Protein AF-V4KMX8-F1 (afdb_monomer)

pLDDT: mean 79.25, std 14.12, range [37.16, 96.81]

Solvent-accessible surface area (backbone atoms only — not comparable to full-atom values): 9020 Å² total; per-residue (Å²): 136,86,81,79,81,77,78,78,87,80,77,77,75,88,53,55,56,48,73,68,56,51,51,57,60,40,65,46,83,93,58,96,73,60,45,71,58,43,50,62,74,65,46,81,41,88,72,59,49,67,23,24,68,70,53,45,51,52,48,52,53,55,53,60,34,65,69,55,46,49,46,50,54,54,34,50,56,36,50,55,51,37,50,54,26,47,56,50,17,52,53,21,52,76,71,66,35,62,68,56,21,61,65,30,40,56,40,34,62,48,27,50,54,34,38,57,52,45,68,73,39,76,78,59,55,60,71,58,40,54,52,32,49,52,52,24,50,52,23,52,50,53,49,50,47,40,38,59,71,65,42,91,72,56,84,83,63,127

Nearest PDB structures (foldseek):
  9had-assembly1_A  TM=4.628E-01  e=8.589E+00  Dermatophagoides farinae

Secondary structure (DSSP, 8-state):
--------------PPPPHHHHHHHHT-TTS---HHHHHHHT---TTGGG--HHHHHHHHHHHT-HHHHHHHHHHHHHHHHHHHHHHHHHHHHHTT-HHHHHHHT-THHHHHHHHHHHHTSSS--HHHHHHHHHHHHHHHHHHHHIIIIISSS-SS--

Structure (mmCIF, N/CA/C/O backbone):
data_AF-V4KMX8-F1
#
_entry.id   AF-V4KMX8-F1
#
loop_
_atom_site.group_PDB
_atom_site.id
_atom_site.type_symbol
_atom_site.label_atom_id
_atom_site.label_alt_id
_atom_site.label_comp_id
_atom_site.label_asym_id
_atom_site.label_entity_id
_atom_site.label_seq_id
_atom_site.pdbx_PDB_ins_code
_atom_site.Cartn_x
_atom_site.Cartn_y
_atom_site.Cartn_z
_atom_site.occupancy
_atom_site.B_iso_or_equiv
_atom_site.auth_seq_id
_atom_site.auth_comp_id
_atom_site.auth_asym_id
_atom_site.auth_atom_id
_atom_site.pdbx_PDB_model_num
ATOM 1 N N . VAL A 1 1 ? -54.617 -1.192 43.284 1.00 41.62 1 VAL A N 1
ATOM 2 C CA . VAL A 1 1 ? -53.174 -0.902 43.112 1.00 41.62 1 VAL A CA 1
ATOM 3 C C . VAL A 1 1 ? -52.660 -1.809 42.004 1.00 41.62 1 VAL A C 1
ATOM 5 O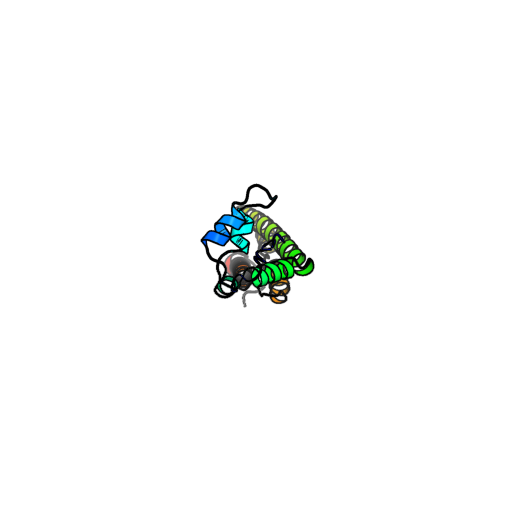 O . VAL A 1 1 ? -52.534 -3.002 42.230 1.00 41.62 1 VAL A O 1
ATOM 8 N N . LEU A 1 2 ? -52.507 -1.282 40.786 1.00 37.16 2 LEU A N 1
ATOM 9 C CA . LEU A 1 2 ? -51.941 -2.012 39.646 1.00 37.16 2 LEU A CA 1
ATOM 10 C C . LEU A 1 2 ? -50.421 -1.813 39.668 1.00 37.16 2 LEU A C 1
ATOM 12 O O . LEU A 1 2 ? -49.942 -0.700 39.470 1.00 37.16 2 LEU A O 1
ATOM 16 N N . LEU A 1 3 ? -49.681 -2.881 39.963 1.00 43.56 3 LEU A N 1
ATOM 17 C CA . LEU A 1 3 ? -48.221 -2.906 39.912 1.00 43.56 3 LEU A CA 1
ATOM 18 C C . LEU A 1 3 ? -47.783 -3.019 38.446 1.00 43.56 3 LEU A C 1
ATOM 20 O O . LEU A 1 3 ? -47.917 -4.073 37.828 1.00 43.56 3 LEU A O 1
ATOM 24 N N . LEU A 1 4 ? -47.279 -1.919 37.888 1.00 41.94 4 LEU A N 1
ATOM 25 C CA . LEU A 1 4 ? -46.566 -1.912 36.614 1.00 41.94 4 LEU A CA 1
ATOM 26 C C . LEU A 1 4 ? -45.222 -2.623 36.812 1.00 41.94 4 LEU A C 1
ATOM 28 O O . LEU A 1 4 ? -44.306 -2.071 37.421 1.00 41.94 4 LEU A O 1
ATOM 32 N N . PHE A 1 5 ? -45.097 -3.845 36.295 1.00 39.41 5 PHE A N 1
ATOM 33 C CA . PHE A 1 5 ? -43.798 -4.483 36.111 1.00 39.41 5 PHE A CA 1
ATOM 34 C C . PHE A 1 5 ? -43.044 -3.732 35.012 1.00 39.41 5 PHE A C 1
ATOM 36 O O . PHE A 1 5 ? -43.182 -4.016 33.824 1.00 39.41 5 PHE A O 1
ATOM 43 N N . VAL A 1 6 ? -42.238 -2.751 35.417 1.00 45.22 6 VAL A N 1
ATOM 44 C CA . VAL A 1 6 ? -41.139 -2.247 34.596 1.00 45.22 6 VAL A CA 1
ATOM 45 C C . VAL A 1 6 ? -40.110 -3.369 34.553 1.00 45.22 6 VAL A C 1
ATOM 47 O O . VAL A 1 6 ? -39.304 -3.531 35.468 1.00 45.22 6 VAL A O 1
ATOM 50 N N . ILE A 1 7 ? -40.182 -4.203 33.519 1.00 40.00 7 ILE A N 1
ATOM 51 C CA . ILE A 1 7 ? -39.140 -5.188 33.250 1.00 40.00 7 ILE A CA 1
ATOM 52 C C . ILE A 1 7 ? -37.925 -4.378 32.797 1.00 40.00 7 ILE A C 1
ATOM 54 O O . ILE A 1 7 ? -37.822 -3.973 31.642 1.00 40.00 7 ILE A O 1
ATOM 58 N N . SER A 1 8 ? -37.039 -4.065 33.740 1.00 39.19 8 SER A N 1
ATOM 59 C CA . SER A 1 8 ? -35.732 -3.489 33.445 1.00 39.19 8 SER A CA 1
ATOM 60 C C . SER A 1 8 ? -34.939 -4.518 32.643 1.00 39.19 8 SER A C 1
ATOM 62 O O . SER A 1 8 ? -34.368 -5.456 33.192 1.00 39.19 8 SER A O 1
ATOM 64 N N . SER A 1 9 ? -34.936 -4.386 31.320 1.00 48.25 9 SER A N 1
ATOM 65 C CA . SER A 1 9 ? -34.193 -5.256 30.407 1.00 48.25 9 SER A CA 1
ATOM 66 C C . SER A 1 9 ? -32.722 -4.839 30.278 1.00 48.25 9 SER A C 1
ATOM 68 O O . SER A 1 9 ? -32.177 -4.820 29.178 1.00 48.25 9 SER A O 1
ATOM 70 N N . TYR A 1 10 ? -32.066 -4.501 31.391 1.00 51.59 10 TYR A N 1
ATOM 71 C CA . TYR A 1 10 ? -30.658 -4.096 31.411 1.00 51.59 10 TYR A CA 1
ATOM 72 C C . TYR A 1 10 ? -29.844 -4.952 32.377 1.00 51.59 10 TYR A C 1
ATOM 74 O O . TYR A 1 10 ? -29.414 -4.501 33.431 1.00 51.59 10 TYR A O 1
ATOM 82 N N . ALA A 1 11 ? -29.632 -6.203 31.981 1.00 44.19 11 ALA A N 1
ATOM 83 C CA . ALA A 1 11 ? -28.475 -6.999 32.379 1.00 44.19 11 ALA A CA 1
ATOM 84 C C . ALA A 1 11 ? -28.349 -8.189 31.416 1.00 44.19 11 ALA A C 1
ATOM 86 O O . ALA A 1 11 ? -28.564 -9.339 31.793 1.00 44.19 11 ALA A O 1
ATOM 87 N N . ARG A 1 12 ? -28.046 -7.930 30.135 1.00 51.12 12 ARG A N 1
ATOM 88 C CA . ARG A 1 12 ? -27.463 -8.998 29.313 1.00 51.12 12 ARG A CA 1
ATOM 89 C C . ARG A 1 12 ? -26.048 -9.204 29.838 1.00 51.12 12 ARG A C 1
ATOM 91 O O . ARG A 1 12 ? -25.267 -8.255 29.857 1.00 51.12 12 ARG A O 1
ATOM 98 N N . PHE A 1 13 ? -25.760 -10.411 30.321 1.00 41.72 13 PHE A N 1
ATOM 99 C CA . PHE A 1 13 ? -24.394 -10.844 30.592 1.00 41.72 13 PHE A CA 1
ATOM 100 C C . PHE A 1 13 ? -23.528 -10.491 29.379 1.00 41.72 13 PHE A C 1
ATOM 102 O O . PHE A 1 13 ? -23.961 -10.678 28.244 1.00 41.72 13 PHE A O 1
ATOM 109 N N . SER A 1 14 ? -22.348 -9.929 29.635 1.00 52.31 14 SER A N 1
ATOM 110 C CA . SER A 1 14 ? -21.344 -9.608 28.621 1.00 52.31 14 SER A CA 1
ATOM 111 C C . SER A 1 14 ? -20.907 -10.907 27.936 1.00 52.31 14 SER A C 1
ATOM 113 O O . SER A 1 14 ? -20.041 -11.634 28.416 1.00 52.31 14 SER A O 1
ATOM 115 N N . THR A 1 15 ? -21.609 -11.269 26.865 1.00 68.06 15 THR A N 1
ATOM 116 C CA . THR A 1 15 ? -21.241 -12.354 25.961 1.00 68.06 15 THR A CA 1
ATOM 117 C C . THR A 1 15 ? -20.455 -11.751 24.807 1.00 68.06 15 THR A C 1
ATOM 119 O O . THR A 1 15 ? -20.813 -10.684 24.303 1.00 68.06 15 THR A O 1
ATOM 122 N N . MET A 1 16 ? -19.378 -12.428 24.408 1.00 79.81 16 MET A N 1
ATOM 123 C CA . MET A 1 16 ? -18.577 -12.044 23.244 1.00 79.81 16 MET A CA 1
ATOM 124 C C . MET A 1 16 ? -19.459 -11.933 21.999 1.00 79.81 16 MET A C 1
ATOM 126 O O . MET A 1 16 ? -20.407 -12.705 21.843 1.00 79.81 16 MET A O 1
ATOM 130 N N . VAL A 1 17 ? -19.130 -10.989 21.119 1.00 80.75 17 VAL A N 1
ATOM 131 C CA . VAL A 1 17 ? -19.859 -10.789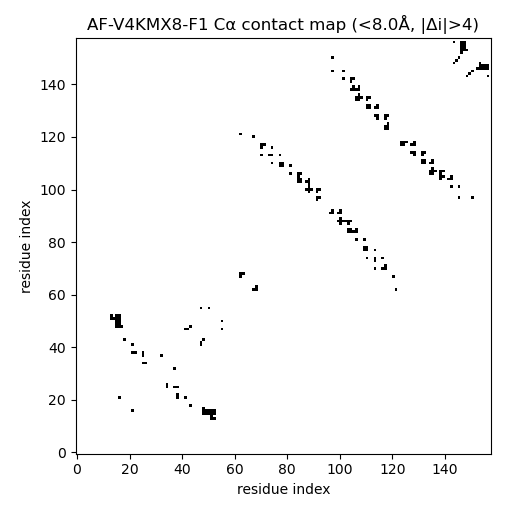 19.865 1.00 80.75 17 VAL A CA 1
ATOM 132 C C . VAL A 1 17 ? -19.637 -11.987 18.940 1.00 80.75 17 VAL A C 1
ATOM 134 O O . VAL A 1 17 ? -18.510 -12.383 18.646 1.00 80.75 17 VAL A O 1
ATOM 137 N N . THR A 1 18 ? -20.733 -12.567 18.468 1.00 85.75 18 THR A N 1
ATOM 138 C CA . THR A 1 18 ? -20.743 -13.735 17.586 1.00 85.75 18 THR A CA 1
ATOM 139 C C . THR A 1 18 ? -20.673 -13.344 16.108 1.00 85.75 18 THR A C 1
ATOM 141 O O . THR A 1 18 ? -20.946 -12.210 15.711 1.00 85.75 18 THR A O 1
ATOM 144 N N . LYS A 1 19 ? -20.337 -14.318 15.254 1.00 84.56 19 LYS A N 1
ATOM 145 C CA . LYS A 1 19 ? -20.316 -14.135 13.795 1.00 84.56 19 LYS A CA 1
ATOM 146 C C . LYS A 1 19 ? -21.685 -13.716 13.243 1.00 84.56 19 LYS A C 1
ATOM 148 O O . LYS A 1 19 ? -21.744 -12.829 12.396 1.00 84.56 19 LYS A O 1
ATOM 153 N N . ASP A 1 20 ? -22.757 -14.315 13.752 1.00 86.12 20 ASP A N 1
ATOM 154 C CA . ASP A 1 20 ? -24.127 -14.027 13.315 1.00 86.12 20 ASP A CA 1
ATOM 155 C C . ASP A 1 20 ? -24.551 -12.606 13.718 1.00 86.12 20 ASP A C 1
ATOM 157 O O . ASP A 1 20 ? -25.238 -11.911 12.969 1.00 86.12 20 ASP A O 1
ATOM 161 N N . GLU A 1 21 ? -24.092 -12.124 14.878 1.00 89.06 21 GLU A N 1
ATOM 162 C CA . GLU A 1 21 ? -24.311 -10.738 15.302 1.00 89.06 21 GLU A CA 1
ATOM 163 C C . GLU A 1 21 ? -23.560 -9.747 14.405 1.00 89.06 21 GLU A C 1
ATOM 165 O O . GLU A 1 21 ? -24.134 -8.726 14.028 1.00 89.06 21 GLU A O 1
ATOM 170 N N . ILE A 1 22 ? -22.325 -10.055 13.995 1.00 87.06 22 ILE A N 1
ATOM 171 C CA . ILE A 1 22 ? -21.576 -9.245 13.017 1.00 87.06 22 ILE A CA 1
ATO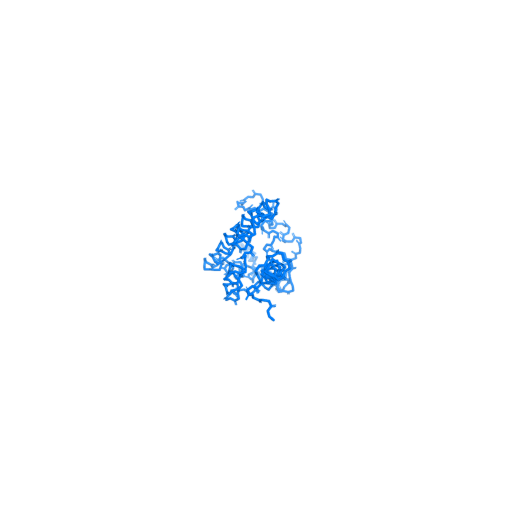M 172 C C . ILE A 1 22 ? -22.301 -9.209 11.669 1.00 87.06 22 ILE A C 1
ATOM 174 O O . ILE A 1 22 ? -22.442 -8.140 11.075 1.00 87.06 22 ILE A O 1
ATOM 178 N N . GLU A 1 23 ? -22.803 -10.349 11.193 1.00 89.81 23 GLU A N 1
ATOM 179 C CA . GLU A 1 23 ? -23.598 -10.417 9.966 1.00 89.81 23 GLU A CA 1
ATOM 180 C C . GLU A 1 23 ? -24.866 -9.561 10.072 1.00 89.81 23 GLU A C 1
ATOM 182 O O . GLU A 1 23 ? -25.158 -8.770 9.171 1.00 89.81 23 GLU A O 1
ATOM 187 N N . GLY A 1 24 ? -25.569 -9.628 11.204 1.00 90.88 24 GLY A N 1
ATOM 188 C CA . GLY A 1 24 ? -26.729 -8.785 11.484 1.00 90.88 24 GLY A CA 1
ATOM 189 C C . GLY A 1 24 ? -26.406 -7.287 11.525 1.00 90.88 24 GLY A C 1
ATOM 190 O O . GLY A 1 24 ? -27.196 -6.480 11.033 1.00 90.88 24 GLY A O 1
ATOM 191 N N . ILE A 1 25 ? -25.244 -6.903 12.064 1.00 89.06 25 ILE A N 1
ATOM 192 C CA . ILE A 1 25 ? -24.765 -5.513 12.051 1.00 89.06 25 ILE A CA 1
ATOM 193 C C . ILE A 1 25 ? -24.473 -5.074 10.616 1.00 89.06 25 ILE A C 1
ATOM 195 O O . ILE A 1 25 ? -25.006 -4.061 10.176 1.00 89.06 25 ILE A O 1
ATOM 199 N N . CYS A 1 26 ? -23.665 -5.829 9.869 1.00 89.69 26 CYS A N 1
ATOM 200 C CA . CYS A 1 26 ? -23.151 -5.408 8.564 1.00 89.69 26 CYS A CA 1
ATOM 201 C C . CYS A 1 26 ? -24.151 -5.527 7.406 1.00 89.69 26 CYS A C 1
ATOM 203 O O . CYS A 1 26 ? -23.901 -4.997 6.324 1.00 89.69 26 CYS A O 1
ATOM 205 N N . THR A 1 27 ? -25.290 -6.187 7.615 1.00 93.06 27 THR A N 1
ATOM 206 C CA . THR A 1 27 ? -26.390 -6.280 6.636 1.00 93.06 27 THR A CA 1
ATOM 207 C C . THR A 1 27 ? -27.571 -5.366 6.970 1.00 93.06 27 THR A C 1
ATOM 209 O O . THR A 1 27 ? -28.591 -5.370 6.271 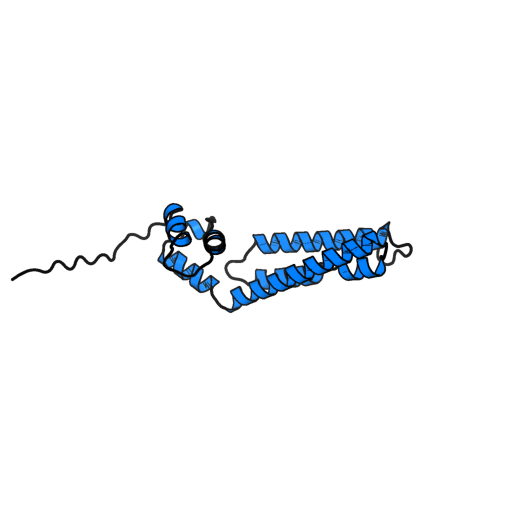1.00 93.06 27 THR A O 1
ATOM 212 N N . LYS A 1 28 ? -27.452 -4.568 8.036 1.00 93.12 28 LYS A N 1
ATOM 213 C CA . LYS A 1 28 ? -28.514 -3.690 8.513 1.00 93.12 28 LYS A CA 1
ATOM 214 C C . LYS A 1 28 ? -28.850 -2.611 7.468 1.00 93.12 28 LYS A C 1
ATOM 216 O O . LYS A 1 28 ? -28.006 -1.807 7.096 1.00 93.12 28 LYS A O 1
ATOM 221 N N . LYS A 1 29 ? -30.107 -2.595 7.005 1.00 85.12 29 LYS A N 1
ATOM 222 C CA . LYS A 1 29 ? -30.579 -1.740 5.895 1.00 85.12 29 LYS A CA 1
ATOM 223 C C . LYS A 1 29 ? -31.029 -0.329 6.295 1.00 85.12 29 LYS A C 1
ATOM 225 O O . LYS A 1 29 ? -31.305 0.473 5.415 1.00 85.12 29 LYS A O 1
ATOM 230 N N . ASP A 1 30 ? -31.161 -0.035 7.588 1.00 85.12 30 ASP A N 1
ATOM 231 C CA . ASP A 1 30 ? -31.664 1.248 8.111 1.00 85.12 30 ASP A CA 1
ATOM 232 C C . ASP A 1 30 ? -30.540 2.236 8.489 1.00 85.12 30 ASP A C 1
ATOM 234 O O . ASP A 1 30 ? -30.777 3.209 9.207 1.00 85.12 30 ASP A O 1
ATOM 238 N N . ARG A 1 31 ? -29.307 1.985 8.033 1.00 81.25 31 ARG A N 1
ATOM 239 C CA . ARG A 1 31 ? -28.121 2.805 8.308 1.00 81.25 31 ARG A CA 1
ATOM 240 C C . ARG A 1 31 ? -27.253 2.936 7.062 1.00 81.25 31 ARG A C 1
ATOM 242 O O . ARG A 1 31 ? -27.122 1.988 6.293 1.00 81.25 31 ARG A O 1
ATOM 249 N N . ASP A 1 32 ? -26.603 4.087 6.927 1.00 81.62 32 ASP A N 1
ATOM 250 C CA . ASP A 1 32 ? -25.715 4.383 5.805 1.00 81.62 32 ASP A CA 1
ATOM 251 C C . ASP A 1 32 ? -24.268 3.983 6.127 1.00 81.62 32 ASP A C 1
ATOM 253 O O . ASP A 1 32 ? -23.498 4.747 6.708 1.00 81.62 32 ASP A O 1
ATOM 257 N N . PHE A 1 33 ? -23.881 2.765 5.750 1.00 80.81 33 PHE A N 1
ATOM 258 C CA . PHE A 1 33 ? -22.484 2.324 5.704 1.00 80.81 33 PHE A CA 1
ATOM 259 C C . PHE A 1 33 ? -22.283 1.318 4.564 1.00 80.81 33 PHE A C 1
ATOM 261 O O . PHE A 1 33 ? -23.221 0.661 4.118 1.00 80.81 33 PHE A O 1
ATOM 268 N N . LYS A 1 34 ? -21.044 1.173 4.079 1.00 83.62 34 LYS A N 1
ATOM 269 C CA . LYS A 1 34 ? -20.706 0.153 3.074 1.00 83.62 34 LYS A CA 1
ATOM 270 C C . LYS A 1 34 ? -20.618 -1.223 3.756 1.00 83.62 34 LYS A C 1
ATOM 272 O O . LYS A 1 34 ? -19.759 -1.378 4.627 1.00 83.62 34 LYS A O 1
ATOM 277 N N . PRO A 1 35 ? -21.417 -2.234 3.359 1.00 83.62 35 PRO A N 1
ATOM 278 C CA . PRO A 1 35 ? -21.359 -3.564 3.972 1.00 83.62 35 PRO A CA 1
ATOM 279 C C . PRO A 1 35 ? -19.965 -4.194 3.902 1.00 83.62 35 PRO A C 1
ATOM 281 O O . PRO A 1 35 ? -19.502 -4.775 4.879 1.00 83.62 35 PRO A O 1
ATOM 284 N N . SER A 1 36 ? -19.258 -4.012 2.779 1.00 81.06 36 SER A N 1
ATOM 285 C CA . SER A 1 36 ? -17.886 -4.502 2.597 1.00 81.06 36 SER A CA 1
ATOM 286 C C . SER A 1 36 ? -16.920 -3.950 3.649 1.00 81.06 36 SER A C 1
ATOM 288 O O . SER A 1 36 ? -16.162 -4.716 4.235 1.00 81.06 36 SER A O 1
ATOM 290 N N . LEU A 1 37 ? -17.004 -2.648 3.938 1.00 74.69 37 LEU A N 1
ATOM 291 C CA . LEU A 1 37 ? -16.177 -1.985 4.946 1.00 74.69 37 LEU A CA 1
ATOM 292 C C . LEU A 1 37 ? -16.528 -2.459 6.363 1.00 74.69 37 LEU A C 1
ATOM 294 O O . LEU A 1 37 ? -15.640 -2.684 7.178 1.00 74.69 37 LEU A O 1
ATOM 298 N N . CYS A 1 38 ? -17.815 -2.657 6.656 1.00 82.44 38 CYS A N 1
ATOM 299 C CA . CYS A 1 38 ? -18.246 -3.187 7.950 1.00 82.44 38 CYS A CA 1
ATOM 300 C C . CYS A 1 38 ? -17.654 -4.579 8.217 1.00 82.44 38 CYS A C 1
ATOM 302 O O . CYS A 1 38 ? -17.090 -4.810 9.285 1.00 82.44 38 CYS A O 1
ATOM 304 N N . PHE A 1 39 ? -17.720 -5.484 7.235 1.00 83.69 39 PHE A N 1
ATOM 305 C CA . PHE A 1 39 ? -17.151 -6.828 7.365 1.00 83.69 39 PHE A CA 1
ATOM 306 C C . PHE A 1 39 ? -15.625 -6.836 7.456 1.00 83.69 39 PHE A C 1
ATOM 308 O O . PHE A 1 39 ? -15.064 -7.728 8.087 1.00 83.69 39 PHE A O 1
ATOM 315 N N . GLU A 1 40 ? -14.949 -5.868 6.839 1.00 79.00 40 GLU A N 1
ATOM 316 C CA . GLU A 1 40 ? -13.501 -5.709 6.959 1.00 79.00 40 GLU A CA 1
ATOM 317 C C . GLU A 1 40 ? -13.095 -5.275 8.374 1.00 79.00 40 GLU A C 1
ATOM 319 O O . GLU A 1 40 ? -12.210 -5.888 8.969 1.00 79.00 40 GLU A O 1
ATOM 324 N N . ILE A 1 41 ? -13.789 -4.280 8.939 1.00 73.81 41 ILE A N 1
ATOM 325 C CA . ILE A 1 41 ? -13.520 -3.746 10.284 1.00 73.81 41 ILE A CA 1
ATOM 326 C C . ILE A 1 41 ? -13.890 -4.759 11.373 1.00 73.81 41 ILE A C 1
ATOM 328 O O . ILE A 1 41 ? -13.149 -4.937 12.338 1.00 73.81 41 ILE A O 1
ATOM 332 N N . LEU A 1 42 ? -15.037 -5.425 11.229 1.00 80.75 42 LEU A N 1
ATOM 333 C CA . LEU A 1 42 ? -15.544 -6.402 12.196 1.00 80.75 42 LEU A CA 1
ATOM 334 C C . LEU A 1 42 ? -15.055 -7.824 11.920 1.00 80.75 42 LEU A C 1
ATOM 336 O O . LEU A 1 42 ? -15.566 -8.778 12.509 1.00 80.75 42 LEU A O 1
ATOM 340 N N . LYS A 1 43 ? -14.073 -7.995 11.029 1.00 78.12 43 LYS A N 1
ATOM 341 C CA . LYS A 1 43 ? -13.509 -9.309 10.746 1.00 78.12 43 LYS A CA 1
ATOM 342 C C . LYS A 1 43 ? -12.981 -9.918 12.054 1.00 78.12 43 LYS A C 1
ATOM 344 O O . LYS A 1 43 ? -12.190 -9.268 12.742 1.00 78.12 43 LYS A O 1
ATOM 349 N N . PRO A 1 44 ? -13.371 -11.157 12.401 1.00 65.38 44 PRO A N 1
ATOM 350 C CA . PRO A 1 44 ? -12.892 -11.791 13.620 1.00 65.38 44 PRO A CA 1
ATOM 351 C C . PRO A 1 44 ? -11.366 -11.958 13.572 1.00 65.38 44 PRO A C 1
ATOM 353 O O . PRO A 1 44 ? -10.841 -12.707 12.745 1.00 65.38 44 PRO A O 1
ATOM 356 N N . THR A 1 45 ? -10.660 -11.257 14.454 1.00 66.38 45 THR A N 1
ATOM 357 C CA . THR A 1 45 ? -9.263 -11.504 14.824 1.00 66.38 45 THR A CA 1
ATOM 358 C C . THR A 1 45 ? -9.237 -12.077 16.244 1.00 66.38 45 THR A C 1
ATOM 360 O O . THR A 1 45 ? -10.242 -11.984 16.956 1.00 66.38 45 THR A O 1
ATOM 363 N N . PRO A 1 46 ? -8.118 -12.670 16.698 1.00 62.94 46 PRO A N 1
ATOM 364 C CA . PRO A 1 46 ? -7.983 -13.095 18.089 1.00 62.94 46 PRO A CA 1
ATOM 365 C C . PRO A 1 46 ? -8.257 -11.967 19.097 1.00 62.94 46 PRO A C 1
ATOM 367 O O . PRO A 1 46 ? -8.748 -12.253 20.184 1.00 62.94 46 PRO A O 1
ATOM 370 N N . GLU A 1 47 ? -7.996 -10.697 18.747 1.00 55.84 47 GLU A N 1
ATOM 371 C CA . GLU A 1 47 ? -8.324 -9.555 19.609 1.00 55.84 47 GLU A CA 1
ATOM 372 C C . GLU A 1 47 ? -9.807 -9.154 19.556 1.00 55.84 47 GLU A C 1
ATOM 374 O O . GLU A 1 47 ? -10.390 -8.884 20.604 1.00 55.84 47 GLU A O 1
ATOM 379 N N . THR A 1 48 ? -10.442 -9.119 18.374 1.00 58.66 48 THR A N 1
ATOM 380 C CA . THR A 1 48 ? -11.847 -8.674 18.249 1.00 58.66 48 THR A CA 1
ATOM 381 C C . THR A 1 48 ? -12.860 -9.728 18.687 1.00 58.66 48 THR A C 1
ATOM 383 O O . THR A 1 48 ? -13.942 -9.374 19.152 1.00 58.66 48 THR A O 1
ATOM 386 N N . ALA A 1 49 ? -12.493 -11.011 18.628 1.00 62.69 49 ALA A N 1
ATOM 387 C CA . ALA A 1 49 ? -13.314 -12.130 19.094 1.00 62.69 49 ALA A CA 1
ATOM 388 C C . ALA A 1 49 ? -13.535 -12.149 20.619 1.00 62.69 49 ALA A C 1
ATOM 390 O O . ALA A 1 49 ? -14.390 -12.886 21.102 1.00 62.69 49 ALA A O 1
ATOM 391 N N . LEU A 1 50 ? -12.771 -11.354 21.379 1.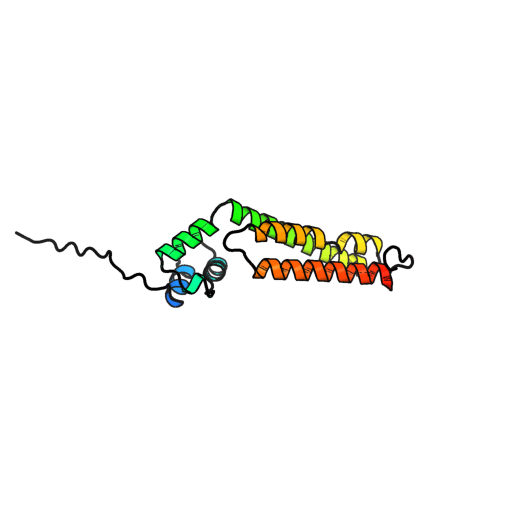00 67.56 50 LEU A N 1
ATOM 392 C CA . LEU A 1 50 ? -12.872 -11.260 22.838 1.00 67.56 50 LEU A CA 1
ATOM 393 C C . LEU A 1 50 ? -13.796 -10.131 23.307 1.00 67.56 50 LEU A C 1
ATOM 395 O O . LEU A 1 50 ? -14.085 -10.043 24.502 1.00 67.56 50 LEU A O 1
ATOM 399 N N . PHE A 1 51 ? -14.238 -9.251 22.404 1.00 74.19 51 PHE A N 1
ATOM 400 C CA . PHE A 1 51 ? -15.042 -8.096 22.780 1.00 74.19 51 PHE A CA 1
ATOM 401 C C . PHE A 1 51 ? -16.523 -8.446 22.901 1.00 74.19 51 PHE A C 1
ATOM 403 O O . PHE A 1 51 ? -17.098 -9.135 22.060 1.00 74.19 51 PHE A O 1
ATOM 410 N N . ASP A 1 52 ? -17.152 -7.917 23.945 1.00 82.75 52 ASP A N 1
ATOM 411 C CA . ASP A 1 52 ? -18.598 -7.753 24.023 1.00 82.75 52 ASP A CA 1
ATOM 412 C C . ASP A 1 52 ? -19.034 -6.495 23.251 1.00 82.75 52 ASP A C 1
ATOM 414 O O . ASP A 1 52 ? -18.205 -5.734 22.750 1.00 82.75 52 ASP A O 1
ATOM 418 N N . PHE A 1 53 ? -20.340 -6.242 23.136 1.00 81.06 53 PHE A N 1
ATOM 419 C CA . PHE A 1 53 ? -20.826 -5.064 22.406 1.00 81.06 53 PHE A CA 1
ATOM 420 C C . PHE A 1 53 ? -20.258 -3.727 22.923 1.00 81.06 53 PHE A C 1
ATOM 422 O O . PHE A 1 53 ? -19.845 -2.916 22.091 1.00 81.06 53 PHE A O 1
ATOM 429 N N . PRO A 1 54 ? -20.188 -3.458 24.245 1.00 77.69 54 PRO A N 1
ATOM 430 C CA . PRO A 1 54 ? -19.521 -2.262 24.763 1.00 77.69 54 PRO A CA 1
ATOM 431 C C . PRO A 1 54 ? -18.035 -2.176 24.395 1.00 77.69 54 PRO A C 1
ATOM 433 O O . PRO A 1 54 ? -17.569 -1.109 23.994 1.00 77.69 54 PRO A O 1
ATOM 436 N N . GLY A 1 55 ? -17.292 -3.280 24.503 1.00 76.44 55 GLY A N 1
ATOM 437 C CA . GLY A 1 55 ? -15.887 -3.368 24.117 1.00 76.44 55 GLY A CA 1
ATOM 438 C C . GLY A 1 55 ? -15.685 -3.120 22.627 1.00 76.44 55 GLY A C 1
ATOM 439 O O . GLY A 1 55 ? -14.803 -2.350 22.251 1.00 76.44 55 GLY A O 1
ATOM 440 N N . LEU A 1 56 ? -16.562 -3.675 21.791 1.00 77.75 56 LEU A N 1
ATOM 441 C CA . LEU A 1 56 ? -16.549 -3.480 20.348 1.00 77.75 56 LEU A CA 1
ATOM 442 C C . LEU A 1 56 ? -16.890 -2.034 19.976 1.00 77.75 56 LEU A C 1
ATOM 444 O O . LEU A 1 56 ? -16.205 -1.433 19.157 1.00 77.75 56 LEU A O 1
ATOM 448 N N . ALA A 1 57 ? -17.896 -1.432 20.611 1.00 78.75 57 ALA A N 1
ATOM 449 C CA . ALA A 1 57 ? -18.233 -0.026 20.400 1.00 78.75 57 ALA A CA 1
ATOM 450 C C . ALA A 1 57 ? -17.085 0.898 20.831 1.00 78.75 57 ALA A C 1
ATOM 452 O O . ALA A 1 57 ? -16.741 1.832 20.111 1.00 78.75 57 ALA A O 1
ATOM 453 N N . LYS A 1 58 ? -16.447 0.619 21.973 1.00 73.00 58 LYS A N 1
ATOM 454 C CA . LYS A 1 58 ? -15.266 1.355 22.440 1.00 73.00 58 LYS A CA 1
ATOM 455 C C . LYS A 1 58 ? -14.092 1.202 21.475 1.00 73.00 58 LYS A C 1
ATOM 457 O O . LYS A 1 58 ? -13.432 2.193 21.184 1.00 73.00 58 LYS A O 1
ATOM 462 N N . PHE A 1 59 ? -13.852 -0.007 20.972 1.00 74.69 59 PHE A N 1
ATOM 463 C CA . PHE A 1 59 ? -12.857 -0.275 19.939 1.00 74.69 59 PHE A CA 1
ATOM 464 C C . PHE A 1 59 ? -13.140 0.561 18.691 1.00 74.69 59 PHE A C 1
ATOM 466 O O . PHE A 1 59 ? -12.293 1.357 18.310 1.00 74.69 59 PHE A O 1
ATOM 473 N N . LEU A 1 60 ? -14.354 0.483 18.139 1.00 76.50 60 LEU A N 1
ATOM 474 C CA . LEU A 1 60 ? -14.768 1.254 16.966 1.00 76.50 60 LEU A CA 1
ATOM 475 C C . LEU A 1 60 ? -14.641 2.765 17.184 1.00 76.50 60 LEU A C 1
ATOM 477 O O . LEU A 1 60 ? -14.209 3.467 16.279 1.00 76.50 60 LEU A O 1
ATOM 481 N N . LEU A 1 61 ? -14.966 3.269 18.378 1.00 71.94 61 LEU A N 1
ATOM 482 C CA . LEU A 1 61 ? -14.806 4.682 18.729 1.00 71.94 61 LEU A CA 1
ATOM 483 C C . LEU A 1 61 ? -13.330 5.103 18.786 1.00 71.94 61 LEU A C 1
ATOM 485 O O . LEU A 1 61 ? -12.986 6.181 18.303 1.00 71.94 61 LEU A O 1
ATOM 489 N N . ILE A 1 62 ? -12.452 4.251 19.323 1.00 64.06 62 ILE A N 1
ATOM 490 C CA . ILE A 1 62 ? -10.999 4.473 19.331 1.00 64.06 62 ILE A CA 1
ATOM 491 C C . ILE A 1 62 ? -10.435 4.389 17.908 1.00 64.06 62 ILE A C 1
ATOM 493 O O . ILE A 1 62 ? -9.655 5.250 17.525 1.00 64.06 62 ILE A O 1
ATOM 497 N N . THR A 1 63 ? -10.865 3.420 17.099 1.00 60.66 63 THR A N 1
ATOM 498 C CA . THR A 1 63 ? -10.505 3.316 15.676 1.00 60.66 63 THR A CA 1
ATOM 499 C C . THR A 1 63 ? -11.033 4.506 14.872 1.00 60.66 63 THR A C 1
ATOM 501 O O . THR A 1 63 ? -10.383 4.955 13.934 1.00 60.66 63 THR A O 1
ATOM 504 N N . SER A 1 64 ? -12.183 5.064 15.262 1.00 60.69 64 SER A N 1
ATOM 505 C CA . SER A 1 64 ? -12.741 6.295 14.692 1.00 60.69 64 SER A CA 1
ATOM 506 C C . SER A 1 64 ? -12.073 7.573 15.207 1.00 60.69 64 SER A C 1
ATOM 508 O O . SER A 1 64 ? -12.493 8.667 14.833 1.00 60.69 64 SER A O 1
ATOM 510 N N . ASN A 1 65 ? -11.037 7.466 16.051 1.00 62.84 65 ASN A N 1
ATOM 511 C CA . ASN A 1 65 ? -10.186 8.603 16.372 1.00 62.84 65 ASN A CA 1
ATOM 512 C C . ASN A 1 65 ? -9.659 9.189 15.058 1.00 62.84 65 ASN A C 1
ATOM 514 O O . ASN A 1 65 ? -8.988 8.509 14.279 1.00 62.84 65 ASN A O 1
ATOM 518 N N . THR A 1 66 ? -9.986 10.457 14.815 1.00 62.03 66 THR A N 1
ATOM 519 C CA . THR A 1 66 ? -9.741 11.148 13.546 1.00 62.03 66 THR A CA 1
ATOM 520 C C . THR A 1 66 ? -8.285 11.064 13.113 1.00 62.03 66 THR A C 1
ATOM 522 O O . THR A 1 66 ? -8.017 11.007 11.921 1.00 62.03 66 THR A O 1
ATOM 525 N N . THR A 1 67 ? -7.352 10.998 14.064 1.00 71.50 67 THR A N 1
ATOM 526 C CA . THR A 1 67 ? -5.916 10.900 13.792 1.00 71.50 67 THR A CA 1
ATOM 527 C C . THR A 1 67 ? -5.528 9.571 13.144 1.00 71.50 67 THR A C 1
ATOM 529 O O . THR A 1 67 ? -4.726 9.551 12.218 1.00 71.50 67 THR A O 1
ATOM 532 N N . ASP A 1 68 ? -6.097 8.45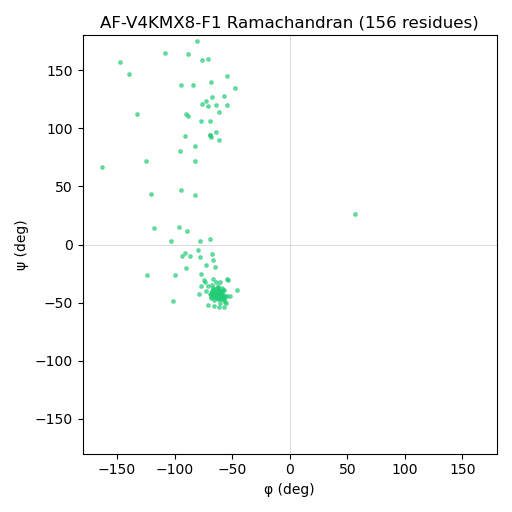5 13.597 1.00 70.38 68 ASP A N 1
ATOM 533 C CA . ASP A 1 68 ? -5.776 7.129 13.061 1.00 70.38 68 ASP A CA 1
ATOM 534 C C . ASP A 1 68 ? -6.462 6.907 11.702 1.00 70.38 68 ASP A C 1
ATOM 536 O O . ASP A 1 68 ? -5.847 6.378 10.775 1.00 70.38 68 ASP A O 1
ATOM 540 N N . LEU A 1 69 ? -7.680 7.433 11.522 1.00 71.94 69 LEU A N 1
ATOM 541 C CA . LEU A 1 69 ? -8.325 7.499 10.208 1.00 71.94 69 LEU A CA 1
ATOM 542 C C . LEU A 1 69 ? -7.534 8.370 9.215 1.00 71.94 69 LEU A C 1
ATOM 544 O O . LEU A 1 69 ? -7.349 7.976 8.067 1.00 71.94 69 LEU A O 1
ATOM 548 N N . GLN A 1 70 ? -7.024 9.525 9.652 1.00 79.44 70 GLN A N 1
ATOM 549 C CA . GLN A 1 70 ? -6.175 10.394 8.829 1.00 79.44 70 GLN A CA 1
ATOM 550 C C . GLN A 1 70 ? -4.881 9.695 8.403 1.00 79.44 70 GLN A C 1
ATOM 552 O O . GLN A 1 70 ? -4.468 9.830 7.253 1.00 79.44 70 GLN A O 1
ATOM 557 N N . LYS A 1 71 ? -4.258 8.912 9.292 1.00 85.12 71 LYS A N 1
ATOM 558 C CA . LYS A 1 71 ? -3.079 8.101 8.947 1.00 85.12 71 LYS A CA 1
ATOM 559 C C . LYS A 1 71 ? -3.403 7.043 7.898 1.00 85.12 71 LYS A C 1
ATOM 561 O O . LYS A 1 71 ? -2.620 6.865 6.968 1.00 85.12 71 LYS A O 1
ATOM 566 N N . PHE A 1 72 ? -4.560 6.385 7.998 1.00 79.88 72 PHE A N 1
ATOM 567 C CA . PHE A 1 72 ? -5.002 5.446 6.965 1.00 79.88 72 PHE A CA 1
ATOM 568 C C . PHE A 1 72 ? -5.221 6.128 5.617 1.00 79.88 72 PHE A C 1
ATOM 570 O O . PHE A 1 72 ? -4.714 5.633 4.618 1.00 79.88 72 PHE A O 1
ATOM 577 N N . GLN A 1 73 ? -5.895 7.278 5.589 1.00 81.38 73 GLN A N 1
ATOM 578 C CA . GLN A 1 73 ? -6.112 8.041 4.355 1.00 81.38 73 GLN A CA 1
ATOM 579 C C . GLN A 1 73 ? -4.795 8.540 3.745 1.00 81.38 73 GLN A C 1
ATOM 581 O O . GLN A 1 73 ? -4.619 8.526 2.529 1.00 81.38 73 GLN A O 1
ATOM 586 N N . LEU A 1 74 ? -3.837 8.945 4.583 1.00 84.81 74 LEU A N 1
ATOM 587 C CA . LEU A 1 74 ? -2.501 9.324 4.132 1.00 84.81 74 LEU A CA 1
ATOM 588 C C . LEU A 1 74 ? -1.768 8.132 3.504 1.00 84.81 74 LEU A C 1
ATOM 590 O O . LEU A 1 74 ? -1.154 8.272 2.450 1.00 84.81 74 LEU A O 1
ATOM 594 N N . CYS A 1 75 ? -1.834 6.964 4.142 1.00 88.81 75 CYS A N 1
ATOM 595 C CA . CYS A 1 75 ? -1.294 5.726 3.593 1.00 88.81 75 CYS A CA 1
ATOM 596 C C . CYS A 1 75 ? -1.972 5.335 2.276 1.00 88.81 75 CYS A C 1
ATOM 598 O O . CYS A 1 75 ? -1.272 4.995 1.330 1.00 88.81 75 CYS A O 1
ATOM 600 N N . GLU A 1 76 ? -3.302 5.407 2.192 1.00 85.44 76 GLU A N 1
ATOM 601 C CA . GLU A 1 76 ? -4.077 5.127 0.977 1.00 85.44 76 GLU A CA 1
ATOM 602 C C . GLU A 1 76 ? -3.598 5.994 -0.194 1.00 85.44 76 GLU A C 1
ATOM 604 O O . GLU A 1 76 ? -3.195 5.459 -1.223 1.00 85.44 76 GLU A O 1
ATOM 609 N N . GLY A 1 77 ? -3.479 7.312 0.003 1.00 84.75 77 GLY A N 1
ATOM 610 C CA . GLY A 1 77 ? -2.955 8.207 -1.034 1.00 84.75 77 GLY A CA 1
ATOM 611 C C . GLY A 1 77 ? -1.517 7.881 -1.467 1.00 84.75 77 GLY A C 1
ATOM 612 O O . GLY A 1 77 ? -1.165 8.043 -2.635 1.00 84.75 77 GLY A O 1
ATOM 613 N N . ARG A 1 78 ? -0.679 7.374 -0.554 1.00 89.75 78 ARG A N 1
ATOM 614 C CA . ARG A 1 78 ? 0.681 6.900 -0.876 1.00 89.75 78 ARG A CA 1
ATOM 615 C C . ARG A 1 78 ? 0.684 5.597 -1.671 1.00 89.75 78 ARG A C 1
ATOM 617 O O . ARG A 1 78 ? 1.545 5.416 -2.531 1.00 89.75 78 ARG A O 1
ATOM 624 N N . TYR A 1 79 ? -0.256 4.696 -1.395 1.00 86.38 79 TYR A N 1
ATOM 625 C CA . TYR A 1 79 ? -0.448 3.488 -2.195 1.00 86.38 79 TYR A CA 1
ATOM 626 C C . TYR A 1 79 ? -0.891 3.830 -3.616 1.00 86.38 79 TYR A C 1
ATOM 628 O O . TYR A 1 79 ? -0.323 3.285 -4.558 1.00 86.38 79 TYR A O 1
ATOM 636 N N . ASP A 1 80 ? -1.827 4.762 -3.778 1.00 88.69 80 ASP A N 1
ATOM 637 C CA . ASP A 1 80 ? -2.277 5.205 -5.101 1.00 88.69 80 ASP A CA 1
ATOM 638 C C . ASP A 1 80 ? -1.137 5.840 -5.907 1.00 88.69 80 ASP A C 1
ATOM 640 O O . ASP A 1 80 ? -0.937 5.498 -7.073 1.00 88.69 80 ASP A O 1
ATOM 644 N N . ALA A 1 81 ? -0.329 6.698 -5.274 1.00 88.31 81 ALA A N 1
ATOM 645 C CA . ALA A 1 81 ? 0.865 7.268 -5.902 1.00 88.31 81 ALA A CA 1
ATOM 646 C C . ALA A 1 81 ? 1.876 6.181 -6.305 1.00 88.31 81 ALA A C 1
ATOM 648 O O . ALA A 1 81 ? 2.390 6.187 -7.420 1.00 88.31 81 ALA A O 1
ATOM 649 N N . THR A 1 82 ? 2.100 5.199 -5.426 1.00 89.88 82 THR A N 1
ATOM 650 C CA . THR A 1 82 ? 2.961 4.043 -5.709 1.00 89.88 82 THR A CA 1
ATOM 651 C C . THR A 1 82 ? 2.457 3.232 -6.902 1.00 89.88 82 THR A C 1
ATOM 653 O O . THR A 1 82 ? 3.258 2.800 -7.725 1.00 89.88 82 THR A O 1
ATOM 656 N N . LEU A 1 83 ? 1.146 3.010 -7.017 1.00 89.25 83 LEU A N 1
ATOM 657 C CA . LEU A 1 83 ? 0.560 2.286 -8.146 1.00 89.25 83 LEU A CA 1
ATOM 658 C C . LEU A 1 83 ? 0.747 3.046 -9.465 1.00 89.25 83 LEU A C 1
ATOM 660 O O . LEU A 1 83 ? 1.157 2.446 -10.457 1.00 89.25 83 LEU A O 1
ATOM 664 N N . ASP A 1 84 ? 0.514 4.358 -9.465 1.00 90.81 84 ASP A N 1
ATOM 665 C CA . ASP A 1 84 ? 0.742 5.211 -10.637 1.00 90.81 84 ASP A CA 1
ATOM 666 C C . ASP A 1 84 ? 2.224 5.222 -11.059 1.00 90.81 84 ASP A C 1
ATOM 668 O O . ASP A 1 84 ? 2.551 5.108 -12.244 1.00 90.81 84 ASP A O 1
ATOM 672 N N . ASP A 1 85 ? 3.144 5.271 -10.094 1.00 91.56 85 ASP A N 1
ATOM 673 C CA . ASP A 1 85 ? 4.579 5.167 -10.358 1.00 91.56 85 ASP A CA 1
ATOM 674 C C . ASP A 1 85 ? 4.978 3.782 -10.884 1.00 91.56 85 ASP A C 1
ATOM 676 O O . ASP A 1 85 ? 5.766 3.694 -11.825 1.00 91.56 85 ASP A O 1
ATOM 680 N N . ILE A 1 86 ? 4.389 2.695 -10.377 1.00 90.06 86 ILE A N 1
ATOM 681 C CA . ILE A 1 86 ? 4.596 1.348 -10.932 1.00 90.06 86 ILE A CA 1
ATOM 682 C C . ILE A 1 86 ? 4.138 1.293 -12.395 1.00 90.06 86 ILE A C 1
ATOM 684 O O . ILE A 1 86 ? 4.876 0.794 -13.248 1.00 90.06 86 ILE A O 1
ATOM 688 N N . ASP A 1 87 ? 2.972 1.847 -12.725 1.00 93.50 87 ASP A N 1
ATOM 689 C CA . ASP A 1 87 ? 2.474 1.882 -14.103 1.00 93.50 87 ASP A CA 1
ATOM 690 C C . ASP A 1 87 ? 3.405 2.675 -15.033 1.00 93.50 87 ASP A C 1
ATOM 692 O O . ASP A 1 87 ? 3.667 2.270 -16.174 1.00 93.50 87 ASP A O 1
ATOM 696 N N . LYS A 1 88 ? 3.946 3.801 -14.557 1.00 93.94 88 LYS A N 1
ATOM 697 C CA . LYS A 1 88 ? 4.948 4.589 -15.291 1.00 93.94 88 LYS A CA 1
ATOM 698 C C . LYS A 1 88 ? 6.271 3.840 -15.433 1.00 93.94 88 LYS A C 1
ATOM 700 O O . LYS A 1 88 ? 6.847 3.843 -16.522 1.00 93.94 88 LYS A O 1
ATOM 705 N N . ALA A 1 89 ? 6.729 3.162 -14.383 1.00 92.50 89 ALA A N 1
ATOM 706 C CA . ALA A 1 89 ? 7.930 2.335 -14.395 1.00 92.50 89 ALA A CA 1
ATOM 707 C C . ALA A 1 89 ? 7.810 1.202 -15.424 1.00 92.50 89 ALA A C 1
ATOM 709 O O . ALA A 1 89 ? 8.721 0.996 -16.223 1.00 92.50 89 ALA A O 1
ATOM 710 N N . LEU A 1 90 ? 6.666 0.516 -15.482 1.00 93.88 90 LEU A N 1
ATOM 711 C CA . LEU A 1 90 ? 6.407 -0.536 -16.468 1.00 93.88 90 LEU A CA 1
ATOM 712 C C . LEU A 1 90 ? 6.431 0.001 -17.908 1.00 93.88 90 LEU A C 1
ATOM 714 O O . LEU A 1 90 ? 7.030 -0.622 -18.788 1.00 93.88 90 LEU A O 1
ATOM 718 N N . LYS A 1 91 ? 5.842 1.179 -18.154 1.00 96.25 91 LYS A N 1
ATOM 719 C CA . LYS A 1 91 ? 5.906 1.852 -19.466 1.00 96.25 91 LYS A CA 1
ATOM 720 C C . LYS A 1 91 ? 7.341 2.231 -19.841 1.00 96.25 91 LYS A C 1
ATOM 722 O O . LYS A 1 91 ? 7.758 1.984 -20.971 1.00 96.25 91 LYS A O 1
ATOM 727 N N . ALA A 1 92 ? 8.102 2.783 -18.897 1.00 94.38 92 ALA A N 1
ATOM 728 C CA . ALA A 1 92 ? 9.506 3.132 -19.096 1.00 94.38 92 ALA A CA 1
ATOM 729 C C . ALA A 1 92 ? 10.359 1.889 -19.397 1.00 94.38 92 ALA A C 1
ATOM 731 O O . ALA A 1 92 ? 11.146 1.895 -20.342 1.00 94.38 92 ALA A O 1
ATOM 732 N N . LEU A 1 93 ? 10.140 0.789 -18.669 1.00 93.31 93 LEU A N 1
ATOM 733 C CA . LEU A 1 93 ? 10.804 -0.491 -18.914 1.00 93.31 93 LEU A CA 1
ATOM 734 C C . LEU A 1 93 ? 10.525 -1.013 -20.331 1.00 93.31 93 LEU A C 1
ATOM 736 O O . LEU A 1 93 ? 11.460 -1.402 -21.029 1.00 93.31 93 LEU A O 1
ATOM 740 N N . ALA A 1 94 ? 9.268 -0.981 -20.783 1.00 95.94 94 ALA A N 1
ATOM 741 C CA . ALA A 1 94 ? 8.897 -1.402 -22.136 1.00 95.94 94 ALA A CA 1
ATOM 742 C C . ALA A 1 94 ? 9.568 -0.542 -23.225 1.00 95.94 94 ALA A C 1
ATOM 744 O O . ALA A 1 94 ? 9.969 -1.061 -24.267 1.00 95.94 94 ALA A O 1
ATOM 745 N N . ALA A 1 95 ? 9.738 0.757 -22.963 1.00 96.81 95 ALA A N 1
ATOM 746 C CA . ALA A 1 95 ? 10.453 1.688 -23.834 1.00 96.81 95 ALA A CA 1
ATOM 747 C C . ALA A 1 95 ? 11.988 1.614 -23.702 1.00 96.81 95 ALA A C 1
ATOM 749 O O . ALA A 1 95 ? 12.691 2.290 -24.452 1.00 96.81 95 ALA A O 1
ATOM 750 N N . LYS A 1 96 ? 12.514 0.802 -22.770 1.00 93.38 96 LYS A N 1
ATOM 751 C CA . LYS A 1 96 ? 13.933 0.763 -22.365 1.00 93.38 96 LYS A CA 1
ATOM 752 C C . LYS A 1 96 ? 14.468 2.116 -21.872 1.00 93.38 96 LYS A C 1
ATOM 754 O O . LYS A 1 96 ? 15.668 2.375 -21.936 1.00 93.38 96 LYS A O 1
ATOM 759 N N . ASP A 1 97 ? 13.588 2.968 -21.355 1.00 93.69 97 ASP A N 1
ATOM 760 C CA . ASP A 1 97 ? 13.958 4.224 -20.713 1.00 93.69 97 ASP A CA 1
ATOM 761 C C . ASP A 1 97 ? 14.361 3.954 -19.258 1.00 93.69 97 ASP A C 1
ATOM 763 O O . ASP A 1 97 ? 13.567 4.022 -18.316 1.00 93.69 97 ASP A O 1
ATOM 767 N N . TYR A 1 98 ? 15.627 3.591 -19.078 1.00 90.62 98 TYR A N 1
ATOM 768 C CA . TYR A 1 98 ? 16.176 3.226 -17.774 1.00 90.62 98 TYR A CA 1
ATOM 769 C C . TYR A 1 98 ? 16.371 4.418 -16.835 1.00 90.62 98 TYR A C 1
ATOM 771 O O . TYR A 1 98 ? 16.487 4.226 -15.624 1.00 90.62 98 TYR A O 1
ATOM 779 N N . TYR A 1 99 ? 16.377 5.642 -17.368 1.00 88.94 99 TYR A N 1
ATOM 780 C CA . TYR A 1 99 ? 16.392 6.849 -16.553 1.00 88.94 99 TYR A CA 1
ATOM 781 C C . TYR A 1 99 ? 15.036 7.037 -15.864 1.00 88.94 99 TYR A C 1
ATOM 783 O O . TYR A 1 99 ? 14.980 7.132 -14.635 1.00 88.94 99 TYR A O 1
ATOM 791 N N . LEU A 1 100 ? 13.941 6.999 -16.632 1.00 91.19 100 LEU A N 1
ATOM 792 C CA . LEU A 1 100 ? 12.590 7.101 -16.078 1.00 91.19 100 LEU A CA 1
ATOM 793 C C . LEU A 1 100 ? 12.226 5.886 -15.223 1.00 91.19 100 LEU A C 1
ATOM 795 O O . LEU A 1 100 ? 11.614 6.049 -14.170 1.00 91.19 100 LEU A O 1
ATOM 799 N N . LEU A 1 101 ? 12.651 4.680 -15.611 1.00 90.75 101 LEU A N 1
ATOM 800 C CA . LEU A 1 101 ? 12.460 3.489 -14.782 1.00 90.75 101 LEU A CA 1
ATOM 801 C C . LEU A 1 101 ? 13.103 3.661 -13.400 1.00 90.75 101 LEU A C 1
ATOM 803 O O . LEU A 1 101 ? 12.462 3.368 -12.397 1.00 90.75 101 LEU A O 1
ATOM 807 N N . ASN A 1 102 ? 14.335 4.178 -13.328 1.00 87.94 102 ASN A N 1
ATOM 808 C CA . ASN A 1 102 ? 15.001 4.436 -12.049 1.00 87.94 102 ASN A CA 1
ATOM 809 C C . ASN A 1 102 ? 14.232 5.452 -11.194 1.00 87.94 102 ASN A C 1
ATOM 811 O O . ASN A 1 102 ? 14.142 5.312 -9.976 1.00 87.94 102 ASN A O 1
ATOM 815 N N . MET A 1 103 ? 13.688 6.482 -11.842 1.00 87.69 103 MET A N 1
ATOM 816 C CA . MET A 1 103 ? 12.923 7.531 -11.177 1.00 87.69 103 MET A CA 1
ATOM 817 C C . MET A 1 103 ? 11.630 6.984 -10.559 1.00 87.69 103 MET A C 1
ATOM 819 O O . MET A 1 103 ? 11.355 7.265 -9.396 1.00 87.69 103 MET A O 1
ATOM 823 N N . TYR A 1 104 ? 10.876 6.168 -11.300 1.00 88.75 104 TYR A N 1
ATOM 824 C CA . TYR A 1 104 ? 9.559 5.682 -10.874 1.00 88.75 104 TYR A CA 1
ATOM 825 C C . TYR A 1 104 ? 9.584 4.369 -10.081 1.00 88.75 104 TYR A C 1
ATOM 827 O O . TYR A 1 104 ? 8.668 4.096 -9.317 1.00 88.75 104 TYR A O 1
ATOM 835 N N . ALA A 1 105 ? 10.642 3.558 -10.170 1.00 80.12 105 ALA A N 1
ATOM 836 C CA . ALA A 1 105 ? 10.752 2.316 -9.392 1.00 80.12 105 ALA A CA 1
ATOM 837 C C . ALA A 1 105 ? 10.941 2.540 -7.871 1.00 80.12 105 ALA A C 1
ATOM 839 O O . ALA A 1 105 ? 11.139 1.588 -7.119 1.00 80.12 105 ALA A O 1
ATOM 840 N N . SER A 1 106 ? 10.885 3.787 -7.396 1.00 69.75 106 SER A N 1
ATOM 841 C CA . SER A 1 106 ? 11.214 4.188 -6.026 1.00 69.75 106 SER A CA 1
ATOM 842 C C . SER A 1 106 ? 9.999 4.264 -5.086 1.00 69.75 106 SER A C 1
ATOM 844 O O . SER A 1 106 ? 9.896 5.193 -4.288 1.00 69.75 106 SER A O 1
ATOM 846 N N . ALA A 1 107 ? 9.117 3.257 -5.074 1.00 74.94 107 ALA A N 1
ATOM 847 C CA . ALA A 1 107 ? 7.985 3.216 -4.127 1.00 74.94 107 ALA A CA 1
ATOM 848 C C . ALA A 1 107 ? 8.401 3.019 -2.650 1.00 74.94 107 ALA A C 1
ATOM 850 O O . ALA A 1 107 ? 7.600 3.143 -1.720 1.00 74.94 107 ALA A O 1
ATOM 851 N N . LYS A 1 108 ? 9.689 2.745 -2.414 1.00 78.31 108 LYS A N 1
ATOM 852 C CA . LYS A 1 108 ? 10.299 2.574 -1.091 1.00 78.31 108 LYS A CA 1
ATOM 853 C C . LYS A 1 108 ? 10.005 3.730 -0.133 1.00 78.31 108 LYS A C 1
ATOM 855 O O . LYS A 1 108 ? 9.703 3.483 1.032 1.00 78.31 108 LYS A O 1
ATOM 860 N N . THR A 1 109 ? 10.106 4.975 -0.599 1.00 82.62 109 THR A N 1
ATOM 861 C CA . THR A 1 109 ? 9.956 6.158 0.264 1.00 82.62 109 THR A CA 1
ATOM 862 C C . THR A 1 109 ? 8.536 6.269 0.808 1.00 82.62 109 THR A C 1
ATOM 864 O O . THR A 1 109 ? 8.345 6.420 2.015 1.00 82.62 109 THR A O 1
ATOM 867 N N . ASP A 1 110 ? 7.538 6.135 -0.061 1.00 86.44 110 ASP A N 1
ATOM 868 C CA . ASP A 1 110 ? 6.134 6.245 0.325 1.00 86.44 110 ASP A CA 1
ATOM 869 C C . ASP A 1 110 ? 5.686 5.099 1.228 1.00 86.44 110 ASP A C 1
ATOM 871 O O . ASP A 1 110 ? 5.015 5.327 2.240 1.00 86.44 110 ASP A O 1
ATOM 875 N N . MET A 1 111 ? 6.130 3.875 0.937 1.00 90.38 111 MET A N 1
ATOM 876 C CA . MET A 1 111 ? 5.848 2.728 1.799 1.00 90.38 111 MET A CA 1
ATOM 877 C C . MET A 1 111 ? 6.516 2.854 3.168 1.00 90.38 111 MET A C 1
ATOM 879 O O . MET A 1 111 ? 5.890 2.537 4.176 1.00 90.38 111 MET A O 1
ATOM 883 N N . TYR A 1 112 ? 7.747 3.368 3.238 1.00 89.69 112 TYR A N 1
ATOM 884 C CA . TYR A 1 112 ? 8.429 3.628 4.508 1.00 89.69 112 TYR A CA 1
ATOM 885 C C . TYR A 1 112 ? 7.685 4.656 5.369 1.00 89.69 112 TYR A C 1
ATOM 887 O O . TYR A 1 112 ? 7.494 4.443 6.568 1.00 89.69 112 TYR A O 1
ATOM 895 N N . LEU A 1 113 ? 7.220 5.752 4.762 1.00 90.75 113 LEU A N 1
ATOM 896 C CA . LEU A 1 113 ? 6.420 6.752 5.468 1.00 90.75 113 LEU A CA 1
ATOM 897 C C . LEU A 1 113 ? 5.115 6.147 5.990 1.00 90.75 113 LEU A C 1
ATOM 899 O O . LEU A 1 113 ? 4.768 6.371 7.147 1.00 90.75 113 LEU A O 1
ATOM 903 N N . CYS A 1 114 ? 4.441 5.323 5.185 1.00 91.00 114 CYS A N 1
ATOM 904 C CA . CYS A 1 114 ? 3.243 4.626 5.638 1.00 91.00 114 CYS A CA 1
ATOM 905 C C . CYS A 1 114 ? 3.534 3.672 6.813 1.00 91.00 114 CYS A C 1
ATOM 907 O O . CYS A 1 114 ? 2.829 3.712 7.816 1.00 91.00 114 CYS A O 1
ATOM 909 N N . ILE A 1 115 ? 4.609 2.875 6.756 1.00 92.88 115 ILE A N 1
ATOM 910 C CA . ILE A 1 115 ? 5.015 1.983 7.859 1.00 92.88 115 ILE A CA 1
ATOM 911 C C . ILE A 1 115 ? 5.187 2.756 9.171 1.00 92.88 115 ILE A C 1
ATOM 913 O O . ILE A 1 115 ? 4.703 2.304 10.212 1.00 92.88 115 ILE A O 1
ATOM 917 N N . ASN A 1 116 ? 5.844 3.918 9.128 1.00 93.25 116 ASN A N 1
ATOM 918 C CA . ASN A 1 116 ? 6.049 4.745 10.316 1.00 93.25 116 ASN A CA 1
ATOM 919 C C . ASN A 1 116 ? 4.724 5.230 10.904 1.00 93.25 116 ASN A C 1
ATOM 921 O O . ASN A 1 116 ? 4.513 5.089 12.107 1.00 93.25 116 ASN A O 1
ATOM 925 N N . GLU A 1 117 ? 3.816 5.741 10.070 1.00 90.75 117 GLU A N 1
ATOM 926 C CA . GLU A 1 117 ? 2.499 6.200 10.523 1.00 90.75 117 GLU A CA 1
ATOM 927 C C . GLU A 1 117 ? 1.700 5.057 11.154 1.00 90.75 117 GLU A C 1
ATOM 929 O O . GLU A 1 117 ? 1.245 5.170 12.297 1.00 90.75 117 GLU A O 1
ATOM 934 N N . LEU A 1 118 ? 1.614 3.918 10.458 1.00 85.94 118 LEU A N 1
ATOM 935 C CA . LEU A 1 118 ? 0.908 2.722 10.920 1.00 85.94 118 LEU A CA 1
ATOM 936 C C . LEU A 1 118 ? 1.465 2.194 12.251 1.00 85.94 118 LEU A C 1
ATOM 938 O O . LEU A 1 118 ? 0.701 1.777 13.119 1.00 85.94 118 LEU A O 1
ATOM 942 N N . SER A 1 119 ? 2.782 2.256 12.458 1.00 91.44 119 SER A N 1
ATOM 943 C CA . SER A 1 119 ? 3.433 1.770 13.687 1.00 91.44 119 SER A CA 1
ATOM 944 C C . SER A 1 119 ? 3.041 2.558 14.942 1.00 91.44 119 SER A C 1
ATOM 946 O O . SER A 1 119 ? 3.199 2.066 16.058 1.00 91.44 119 SER A O 1
ATOM 948 N N . THR A 1 120 ? 2.522 3.779 14.783 1.00 89.00 120 THR A N 1
ATOM 949 C CA . THR A 1 120 ? 2.090 4.629 15.907 1.00 89.00 120 THR A CA 1
ATOM 950 C C . THR A 1 120 ? 0.621 4.442 16.296 1.00 89.00 120 THR A C 1
ATOM 952 O O . THR A 1 120 ? 0.173 5.028 17.285 1.00 89.00 120 THR A O 1
ATOM 955 N N . MET A 1 121 ? -0.141 3.672 15.516 1.00 80.38 121 MET A N 1
ATOM 956 C CA . MET A 1 121 ? -1.578 3.469 15.709 1.00 80.38 121 MET A CA 1
ATOM 957 C C . MET A 1 121 ? -1.878 2.508 16.860 1.00 80.38 121 MET A C 1
ATOM 959 O O . MET A 1 121 ? -1.036 1.694 17.249 1.00 80.38 121 MET A O 1
ATOM 963 N N . LYS A 1 122 ? -3.096 2.583 17.414 1.00 74.69 122 LYS A N 1
ATOM 964 C CA . LYS A 1 122 ? -3.553 1.643 18.449 1.00 74.69 122 LYS A CA 1
ATOM 965 C C . LYS A 1 122 ? -4.963 1.110 18.134 1.00 74.69 122 LYS A C 1
ATOM 967 O O . LYS A 1 122 ? -5.922 1.866 18.262 1.00 74.69 122 LYS A O 1
ATOM 972 N N . PRO A 1 123 ? -5.113 -0.193 17.812 1.00 76.12 123 PRO A N 1
ATOM 973 C CA . PRO A 1 123 ? -4.052 -1.205 17.726 1.00 76.12 123 PRO A CA 1
ATOM 974 C C . PRO A 1 123 ? -3.135 -0.997 16.511 1.00 76.12 123 PRO A C 1
ATOM 976 O O . PRO A 1 123 ? -3.517 -0.355 15.536 1.00 76.12 123 PRO A O 1
ATOM 979 N N . VAL A 1 124 ? -1.931 -1.572 16.569 1.00 78.56 124 VAL A N 1
ATOM 980 C CA . VAL A 1 124 ? -0.980 -1.533 15.450 1.00 78.56 124 VAL A CA 1
ATOM 981 C C . VAL A 1 124 ? -1.464 -2.473 14.334 1.00 78.56 124 VAL A C 1
ATOM 983 O O . VAL A 1 124 ? -1.628 -3.671 14.580 1.00 78.56 124 VAL A O 1
ATOM 986 N N . PRO A 1 125 ? -1.664 -1.990 13.094 1.00 75.25 125 PRO A N 1
ATOM 987 C CA . PRO A 1 125 ? -2.114 -2.811 11.976 1.00 75.25 125 PRO A CA 1
ATOM 988 C C . PRO A 1 125 ? -0.938 -3.565 11.322 1.00 75.25 125 PRO A C 1
ATOM 990 O O . PRO A 1 125 ? -0.525 -3.279 10.197 1.00 75.25 125 PRO A O 1
ATOM 993 N N . GLU A 1 126 ? -0.418 -4.577 12.021 1.00 78.56 126 GLU A N 1
ATOM 994 C CA . GLU A 1 126 ? 0.710 -5.444 11.615 1.00 78.56 126 GLU A CA 1
ATOM 995 C C . GLU A 1 126 ? 0.632 -5.964 10.170 1.00 78.56 126 GLU A C 1
ATOM 997 O O . GLU A 1 126 ? 1.639 -6.060 9.467 1.00 78.56 126 GLU A O 1
ATOM 1002 N N . VAL A 1 127 ? -0.572 -6.314 9.711 1.00 75.69 127 VAL A N 1
ATOM 1003 C CA . VAL A 1 127 ? -0.797 -6.847 8.360 1.00 75.69 127 VAL A CA 1
ATOM 1004 C C . VAL A 1 127 ? -0.465 -5.807 7.289 1.00 75.69 127 VAL A C 1
ATOM 1006 O O . VAL A 1 127 ? 0.132 -6.149 6.268 1.00 75.69 127 VAL A O 1
ATOM 1009 N N . LEU A 1 128 ? -0.832 -4.543 7.516 1.00 74.44 128 LEU A N 1
ATOM 1010 C CA . LEU A 1 128 ? -0.579 -3.460 6.567 1.00 74.44 128 LEU A CA 1
ATOM 1011 C C . LEU A 1 128 ? 0.902 -3.086 6.546 1.00 74.44 128 LEU A C 1
ATOM 1013 O O . LEU A 1 128 ? 1.463 -2.945 5.464 1.00 74.44 128 LEU A O 1
ATOM 1017 N N . ILE A 1 129 ? 1.553 -3.051 7.714 1.00 82.62 129 ILE A N 1
ATOM 1018 C CA . ILE A 1 129 ? 3.005 -2.841 7.822 1.00 82.62 129 ILE A CA 1
ATOM 1019 C C . ILE A 1 129 ? 3.761 -3.894 7.001 1.00 82.62 129 ILE A C 1
ATOM 1021 O O . ILE A 1 129 ? 4.590 -3.545 6.161 1.00 82.62 129 ILE A O 1
ATOM 1025 N N . LYS A 1 130 ? 3.431 -5.182 7.173 1.00 82.69 130 LYS A N 1
ATOM 1026 C CA . LYS A 1 130 ? 4.069 -6.279 6.422 1.00 82.69 130 LYS A CA 1
ATOM 1027 C C . LYS A 1 130 ? 3.886 -6.132 4.910 1.00 82.69 130 LYS A C 1
ATOM 1029 O O . LYS A 1 130 ? 4.828 -6.366 4.159 1.00 82.69 130 LYS A O 1
ATOM 1034 N N . ARG A 1 131 ? 2.701 -5.718 4.450 1.00 81.12 131 ARG A N 1
ATOM 1035 C CA . ARG A 1 131 ? 2.444 -5.472 3.019 1.00 81.12 131 ARG A CA 1
ATOM 1036 C C . ARG A 1 131 ? 3.265 -4.302 2.475 1.00 81.12 131 ARG A C 1
ATOM 1038 O O . ARG A 1 131 ? 3.877 -4.454 1.420 1.00 81.12 131 ARG A O 1
ATOM 1045 N N . SER A 1 132 ? 3.338 -3.184 3.200 1.00 87.62 132 SER A N 1
ATOM 1046 C CA . SER A 1 132 ? 4.180 -2.042 2.817 1.00 87.62 132 SER A CA 1
ATOM 1047 C C . SER A 1 132 ? 5.661 -2.420 2.737 1.00 87.62 132 SER A C 1
ATOM 1049 O O . SER A 1 132 ? 6.352 -2.003 1.809 1.00 87.62 132 SER A O 1
ATOM 1051 N N . MET A 1 133 ? 6.150 -3.243 3.673 1.00 89.81 133 MET A N 1
ATOM 1052 C CA . MET A 1 133 ? 7.535 -3.728 3.654 1.00 89.81 133 MET A CA 1
ATOM 1053 C C . MET A 1 133 ? 7.827 -4.537 2.390 1.00 89.81 133 MET A C 1
ATOM 1055 O O . MET A 1 133 ? 8.808 -4.260 1.712 1.00 89.81 133 MET A O 1
ATOM 1059 N N . ILE A 1 134 ? 6.936 -5.460 2.014 1.00 89.88 134 ILE A N 1
ATOM 1060 C CA . ILE A 1 134 ? 7.099 -6.263 0.793 1.00 89.88 134 ILE A CA 1
ATOM 1061 C C . ILE A 1 134 ? 7.207 -5.368 -0.451 1.00 89.88 134 ILE A C 1
ATOM 1063 O O . ILE A 1 134 ? 8.073 -5.592 -1.292 1.00 89.88 134 ILE A O 1
ATOM 1067 N N . ILE A 1 135 ? 6.371 -4.332 -0.574 1.00 88.50 135 ILE A N 1
ATOM 1068 C CA . ILE A 1 135 ? 6.417 -3.406 -1.722 1.00 88.50 135 ILE A CA 1
ATOM 1069 C C . ILE A 1 135 ? 7.734 -2.617 -1.744 1.00 88.50 135 ILE A C 1
ATOM 1071 O O . ILE A 1 135 ? 8.350 -2.453 -2.801 1.00 88.50 135 ILE A O 1
ATOM 1075 N N . SER A 1 136 ? 8.198 -2.167 -0.576 1.00 89.81 136 SER A N 1
ATOM 1076 C CA . SER A 1 136 ? 9.492 -1.495 -0.410 1.00 89.81 136 SER A CA 1
ATOM 1077 C C . SER A 1 136 ? 10.674 -2.393 -0.812 1.00 89.81 136 SER A C 1
ATOM 1079 O O . SER A 1 136 ? 11.595 -1.950 -1.512 1.00 89.81 136 SER A O 1
ATOM 1081 N N . ASP A 1 137 ? 10.631 -3.669 -0.428 1.00 91.12 137 ASP A N 1
ATOM 1082 C CA . ASP A 1 137 ? 11.663 -4.654 -0.757 1.00 91.12 137 ASP A CA 1
ATOM 1083 C C . ASP A 1 137 ? 11.672 -4.965 -2.256 1.00 91.12 137 ASP A C 1
ATOM 1085 O O . ASP A 1 137 ? 12.731 -4.928 -2.883 1.00 91.12 137 ASP A O 1
ATOM 1089 N N . ILE A 1 138 ? 10.498 -5.171 -2.864 1.00 90.19 138 ILE A N 1
ATOM 1090 C CA . ILE A 1 138 ? 10.361 -5.364 -4.317 1.00 90.19 138 ILE A CA 1
ATOM 1091 C C . ILE A 1 138 ? 10.941 -4.165 -5.075 1.00 90.19 138 ILE A C 1
ATOM 1093 O O . ILE A 1 138 ? 11.727 -4.350 -6.002 1.00 90.19 138 ILE A O 1
ATOM 1097 N N . SER A 1 139 ? 10.615 -2.942 -4.651 1.00 89.75 139 SER A N 1
ATOM 1098 C CA . SER A 1 139 ? 11.146 -1.709 -5.254 1.00 89.75 139 SER A CA 1
ATOM 1099 C C . SER A 1 139 ? 12.673 -1.662 -5.190 1.00 89.75 139 SER A C 1
ATOM 1101 O O . SER A 1 139 ? 13.344 -1.356 -6.174 1.00 89.75 139 SER A O 1
ATOM 1103 N N . SER A 1 140 ? 13.241 -2.042 -4.041 1.00 89.62 140 SER A N 1
ATOM 1104 C CA . SER A 1 140 ? 14.693 -2.117 -3.860 1.00 89.62 140 SER A CA 1
ATOM 1105 C C . SER A 1 140 ? 15.327 -3.165 -4.785 1.00 89.62 140 SER A C 1
ATOM 1107 O O . SER A 1 140 ? 16.359 -2.895 -5.394 1.00 89.62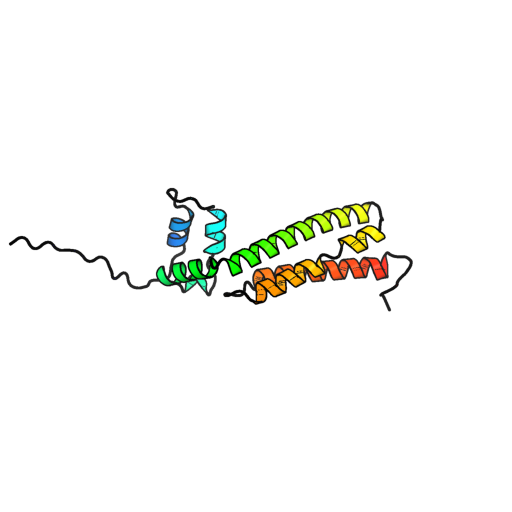 140 SER A O 1
ATOM 1109 N N . ILE A 1 141 ? 14.701 -4.336 -4.942 1.00 91.19 141 ILE A N 1
ATOM 1110 C CA . ILE A 1 141 ? 15.171 -5.395 -5.849 1.00 91.19 141 ILE A CA 1
ATOM 1111 C C . ILE A 1 141 ? 15.157 -4.915 -7.305 1.00 91.19 141 ILE A C 1
ATOM 1113 O O . ILE A 1 141 ? 16.136 -5.119 -8.020 1.00 91.19 141 ILE A O 1
ATOM 1117 N N . VAL A 1 142 ? 14.084 -4.249 -7.746 1.00 90.31 142 VAL A N 1
ATOM 1118 C CA . VAL A 1 142 ? 13.986 -3.696 -9.108 1.00 90.31 142 VAL A CA 1
ATOM 1119 C C . VAL A 1 142 ? 15.105 -2.689 -9.373 1.00 90.31 142 VAL A C 1
ATOM 1121 O O . VAL A 1 142 ? 15.741 -2.753 -10.425 1.00 90.31 142 VAL A O 1
ATOM 1124 N N . LEU A 1 143 ? 15.398 -1.806 -8.413 1.00 88.81 143 LEU A N 1
ATOM 1125 C CA . LEU A 1 143 ? 16.499 -0.847 -8.530 1.00 88.81 143 LEU A CA 1
ATOM 1126 C C . LEU A 1 143 ? 17.866 -1.539 -8.610 1.00 88.81 143 LEU A C 1
ATOM 1128 O O . LEU A 1 143 ? 18.679 -1.165 -9.449 1.00 88.81 143 LEU A O 1
ATOM 1132 N N . VAL A 1 144 ? 18.105 -2.591 -7.822 1.00 90.31 144 VAL A N 1
ATOM 1133 C CA . VAL A 1 144 ? 19.342 -3.389 -7.919 1.00 90.31 144 VAL A CA 1
ATOM 1134 C C . VAL A 1 144 ? 19.466 -4.046 -9.294 1.00 90.31 144 VAL A C 1
ATOM 1136 O O . VAL A 1 144 ? 20.529 -3.989 -9.912 1.00 90.31 144 VAL A O 1
ATOM 1139 N N . ILE A 1 145 ? 18.386 -4.641 -9.813 1.00 91.00 145 ILE A N 1
ATOM 1140 C CA . ILE A 1 145 ? 18.374 -5.222 -11.163 1.00 91.00 145 ILE A CA 1
ATOM 1141 C C . ILE A 1 145 ? 18.754 -4.153 -12.195 1.00 91.00 145 ILE A C 1
ATOM 1143 O O . ILE A 1 145 ? 19.629 -4.372 -13.037 1.00 91.00 145 ILE A O 1
ATOM 1147 N N . LEU A 1 146 ? 18.134 -2.979 -12.095 1.00 90.12 146 LEU A N 1
ATOM 1148 C CA . LEU A 1 146 ? 18.372 -1.866 -12.998 1.00 90.12 146 LEU A CA 1
ATOM 1149 C C . LEU A 1 146 ? 19.823 -1.372 -12.952 1.00 90.12 146 LEU A C 1
ATOM 1151 O O . LEU A 1 146 ? 20.477 -1.276 -13.989 1.00 90.12 146 LEU A O 1
ATOM 1155 N N . GLU A 1 147 ? 20.325 -1.055 -11.761 1.00 87.81 147 GLU A N 1
ATOM 1156 C CA . GLU A 1 147 ? 21.630 -0.422 -11.568 1.00 87.81 147 GLU A CA 1
ATOM 1157 C C . GLU A 1 147 ? 22.793 -1.392 -11.804 1.00 87.81 147 GLU A C 1
ATOM 1159 O O . GLU A 1 147 ? 23.844 -0.972 -12.285 1.00 87.81 147 GLU A O 1
ATOM 1164 N N . CYS A 1 148 ? 22.620 -2.682 -11.496 1.00 89.94 148 CYS A N 1
ATOM 1165 C CA . CYS A 1 148 ? 23.722 -3.649 -11.511 1.00 89.94 148 CYS A CA 1
ATOM 1166 C C . CYS A 1 148 ? 23.775 -4.515 -12.766 1.00 89.94 148 CYS A C 1
ATOM 1168 O O . CYS A 1 148 ? 24.850 -5.014 -13.129 1.00 89.94 148 CYS A O 1
ATOM 1170 N N . PHE A 1 149 ? 22.632 -4.713 -13.424 1.00 90.00 149 PHE A N 1
ATOM 1171 C CA . PHE A 1 149 ? 22.516 -5.680 -14.514 1.00 90.00 149 PHE A CA 1
ATOM 1172 C C . PHE A 1 149 ? 22.006 -5.078 -15.821 1.00 90.00 149 PHE A C 1
ATOM 1174 O O . PHE A 1 149 ? 22.340 -5.616 -16.873 1.00 90.00 149 PHE A O 1
ATOM 1181 N N . ILE A 1 150 ? 21.237 -3.984 -15.782 1.00 88.81 150 ILE A N 1
ATOM 1182 C CA . ILE A 1 150 ? 20.644 -3.390 -16.990 1.00 88.81 150 ILE A CA 1
ATOM 1183 C C . ILE A 1 150 ? 21.417 -2.160 -17.473 1.00 88.81 150 ILE A C 1
ATOM 1185 O O . ILE A 1 150 ? 21.701 -2.053 -18.665 1.00 88.81 150 ILE A O 1
ATOM 1189 N 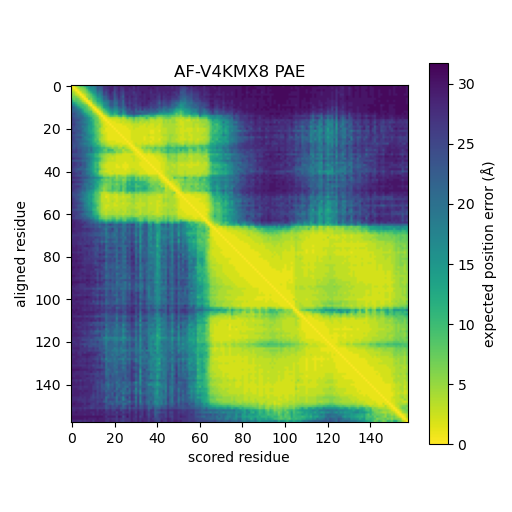N . ARG A 1 151 ? 21.740 -1.213 -16.584 1.00 82.31 151 ARG A N 1
ATOM 1190 C CA . ARG A 1 151 ? 22.474 0.001 -16.963 1.00 82.31 151 ARG A CA 1
ATOM 1191 C C . ARG A 1 151 ? 23.914 -0.332 -17.356 1.00 82.31 151 ARG A C 1
ATOM 1193 O O . ARG A 1 151 ? 24.574 -1.138 -16.704 1.00 82.31 151 ARG A O 1
ATOM 1200 N N . 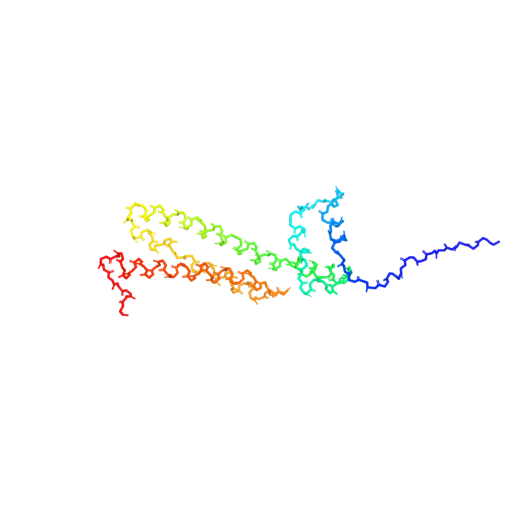GLU A 1 152 ? 24.404 0.337 -18.399 1.00 77.75 152 GLU A N 1
ATOM 1201 C CA . GLU A 1 152 ? 25.800 0.219 -18.841 1.00 77.75 152 GLU A CA 1
ATOM 1202 C C . GLU A 1 152 ? 26.770 0.745 -17.772 1.00 77.75 152 GLU A C 1
ATOM 1204 O O . GLU A 1 152 ? 27.765 0.095 -17.454 1.00 77.75 152 GLU A O 1
ATOM 1209 N N . GLU A 1 153 ? 26.440 1.882 -17.152 1.00 77.25 153 GLU A N 1
ATOM 1210 C CA . GLU A 1 153 ? 27.184 2.438 -16.020 1.00 77.25 153 GLU A CA 1
ATOM 1211 C C . GLU A 1 153 ? 26.648 1.919 -14.679 1.00 77.25 153 GLU A C 1
ATOM 1213 O O . GLU A 1 153 ? 25.545 2.268 -14.243 1.00 77.25 153 GLU A O 1
ATOM 1218 N N . LYS A 1 154 ? 27.471 1.122 -13.992 1.00 78.31 154 LYS A N 1
ATOM 1219 C CA . LYS A 1 154 ? 27.141 0.473 -12.716 1.00 78.31 154 LYS A CA 1
ATOM 1220 C C . LYS A 1 154 ? 27.628 1.298 -11.530 1.00 78.31 154 LYS A C 1
ATOM 1222 O O . LYS A 1 154 ? 28.674 1.028 -10.951 1.00 78.31 154 LYS A O 1
ATOM 1227 N N . ILE A 1 155 ? 26.870 2.327 -11.173 1.00 70.00 155 ILE A N 1
ATOM 1228 C CA . ILE A 1 155 ? 27.299 3.320 -10.173 1.00 70.00 155 ILE A CA 1
ATOM 1229 C C . ILE A 1 155 ? 27.233 2.777 -8.730 1.00 70.00 155 ILE A C 1
ATOM 1231 O O . ILE A 1 155 ? 28.016 3.199 -7.883 1.00 70.00 155 ILE A O 1
ATOM 1235 N N . ARG A 1 156 ? 26.301 1.862 -8.423 1.00 71.25 156 ARG A N 1
ATOM 1236 C CA . ARG A 1 156 ? 25.985 1.445 -7.037 1.00 71.25 156 ARG A CA 1
ATOM 1237 C C . ARG A 1 156 ? 26.241 -0.034 -6.725 1.00 71.25 156 ARG A C 1
ATOM 1239 O O . ARG A 1 156 ? 25.765 -0.529 -5.710 1.00 71.25 156 ARG A O 1
ATOM 1246 N N . CYS A 1 157 ? 26.973 -0.738 -7.583 1.00 74.50 157 CYS A N 1
ATOM 1247 C CA . CYS A 1 157 ? 27.018 -2.205 -7.598 1.00 74.50 157 CYS A CA 1
ATOM 1248 C C . CYS A 1 157 ? 28.424 -2.762 -7.374 1.00 74.50 157 CYS A C 1
ATOM 1250 O O . CYS A 1 157 ? 28.848 -3.665 -8.097 1.00 74.50 157 CYS A O 1
ATOM 1252 N N . ASN A 1 158 ? 29.134 -2.170 -6.412 1.00 62.59 158 ASN A N 1
ATOM 1253 C CA . ASN A 1 158 ? 30.448 -2.633 -5.964 1.00 62.59 158 ASN A CA 1
ATOM 1254 C C . ASN A 1 158 ? 30.318 -3.801 -4.989 1.00 62.59 158 ASN A C 1
ATOM 1256 O O . ASN A 1 158 ? 29.455 -3.707 -4.086 1.00 62.59 158 ASN A O 1
#

Radius of gyration: 24.17 Å; Cα contacts (8 Å, |Δi|>4): 125; chains: 1; bounding box: 84×25×67 Å

Organism: Eutrema salsugineum (NCBI:txid72664)

Sequence (158 aa):
VLLLFVISSYARFSTMVTKDEIEGICTKKDRDFKPSLCFEILKPTPETALFDFPGLAKFLLITSNTTDLQKFQLCEGRYDATLDDIDKALKALAAKDYYLLNMYASAKTDMYLCINELSTMKPVPEVLIKRSMIISDISSIVLVILECFIREEKIRCN

Foldseek 3Di:
DDDPPPPPPPDDDQDFQDPVNLVCVLPDPPDDDHSVVSCVLCPDDVVNRPGGPVRSVVVVVLCVPVLNVVLVVLLVVLVVLLVVLVVQLVVCVVVVVLVSVLVSLQSLVSLVSSLVSQCPGVVRPVVSNVVSVVSNVSSVVSNCCSQPPPDPHNPPHD

Mean predicted aligned error: 14.47 Å

InterPro domains:
  IPR034086 Pectinesterase inhibitor, plant [cd15797] (18-149)
  IPR035513 Invertase/pectin methylesterase inhibitor domain superfamily [G3DSA:1.20.140.40] (61-149)
  IPR035513 Invertase/pectin methylesterase inhibitor domain superfamily [SSF101148] (20-149)
  IPR052421 Plant Cell Wall Enzyme Inhibitor [PTHR36710] (66-148)